Protein AF-A0A7Y4ZB71-F1 (afdb_monomer_lite)

Radius of gyration: 14.96 Å; chains: 1; bounding box: 43×29×37 Å

Foldseek 3Di:
DDQAPDPCSLPDALVRLLCCLQPVLLVVLCCCCPVVVDADEAEEDWLPSYPCVVPDDDAADHPDRPHHDDPVSVLVSLLSNQVSNVVSRVSHPYYQYQDCADDRDQRNHPVSCCVSVSDPPDDDPD

Structure (mmCIF, N/CA/C/O backbone):
data_AF-A0A7Y4ZB71-F1
#
_entry.id   AF-A0A7Y4ZB71-F1
#
loop_
_atom_site.group_PDB
_atom_site.id
_atom_site.type_symbol
_atom_site.label_atom_id
_atom_site.label_alt_id
_atom_site.label_comp_id
_atom_site.label_asym_id
_atom_site.label_entity_id
_atom_site.label_seq_id
_atom_site.pdbx_PDB_ins_code
_atom_site.Cartn_x
_atom_site.Cartn_y
_atom_site.Cartn_z
_atom_site.occupancy
_atom_site.B_iso_or_equiv
_atom_site.auth_seq_id
_atom_site.auth_comp_id
_atom_site.auth_asym_id
_atom_site.auth_atom_id
_atom_site.pdbx_PDB_model_num
ATOM 1 N N . ARG A 1 1 ? 2.666 4.377 6.337 1.00 86.31 1 ARG A N 1
ATOM 2 C CA . ARG A 1 1 ? 3.026 3.286 7.212 1.00 86.31 1 ARG A CA 1
ATOM 3 C C . ARG A 1 1 ? 3.982 2.470 6.393 1.00 86.31 1 ARG A C 1
ATOM 5 O O . ARG A 1 1 ? 3.771 2.327 5.195 1.00 86.31 1 ARG A O 1
ATOM 12 N N . TYR A 1 2 ? 5.079 2.074 7.006 1.00 93.19 2 TYR A N 1
ATOM 13 C CA . TYR A 1 2 ? 6.229 1.568 6.281 1.00 93.19 2 TYR A CA 1
ATOM 14 C C . TYR A 1 2 ? 6.664 0.267 6.934 1.00 93.19 2 TYR A C 1
ATOM 16 O O . TYR A 1 2 ? 6.588 0.143 8.155 1.00 93.19 2 TYR A O 1
ATOM 24 N N . GLN A 1 3 ? 7.102 -0.673 6.107 1.00 90.88 3 GLN A N 1
ATOM 25 C CA . GLN A 1 3 ? 7.734 -1.921 6.522 1.00 90.88 3 GLN A CA 1
ATOM 26 C C . GLN A 1 3 ? 9.051 -2.051 5.758 1.00 90.88 3 GLN A C 1
ATOM 28 O O . GLN A 1 3 ? 9.251 -2.979 4.991 1.00 90.88 3 GLN A O 1
ATOM 33 N N . CYS A 1 4 ? 9.917 -1.049 5.884 1.00 85.56 4 CYS A N 1
ATOM 34 C CA . CYS A 1 4 ? 11.193 -1.026 5.166 1.00 85.56 4 CYS A CA 1
ATOM 35 C C . CYS A 1 4 ? 12.333 -0.392 5.967 1.00 85.56 4 CYS A C 1
ATOM 37 O O . CYS A 1 4 ? 13.457 -0.376 5.493 1.00 85.56 4 CYS A O 1
ATOM 39 N N . PHE A 1 5 ? 12.074 0.161 7.159 1.00 82.75 5 PHE A N 1
ATOM 40 C CA . PHE A 1 5 ? 13.089 0.884 7.941 1.00 82.75 5 PHE A CA 1
ATOM 41 C C . PHE A 1 5 ? 13.646 0.080 9.119 1.00 82.75 5 PHE A C 1
ATOM 43 O O . PHE A 1 5 ? 14.773 0.329 9.547 1.00 82.75 5 PHE A O 1
ATOM 50 N N . ALA A 1 6 ? 12.877 -0.872 9.651 1.00 84.31 6 ALA A N 1
ATOM 51 C CA . ALA A 1 6 ? 13.337 -1.774 10.700 1.00 84.31 6 ALA A CA 1
ATOM 52 C C . ALA A 1 6 ? 13.992 -3.010 10.082 1.00 84.31 6 ALA A C 1
ATOM 54 O O . ALA A 1 6 ? 13.568 -3.481 9.031 1.00 84.31 6 ALA A O 1
ATOM 55 N N . ARG A 1 7 ? 15.006 -3.568 10.753 1.00 77.56 7 ARG A N 1
ATOM 56 C CA . ARG A 1 7 ? 15.725 -4.742 10.240 1.00 77.56 7 ARG A CA 1
ATOM 57 C C . ARG A 1 7 ? 14.803 -5.943 10.022 1.00 77.56 7 ARG A C 1
ATOM 59 O O . ARG A 1 7 ? 14.920 -6.604 9.003 1.00 77.56 7 ARG A O 1
ATOM 66 N N . GLU A 1 8 ? 13.878 -6.159 10.950 1.00 83.25 8 GLU A N 1
ATOM 67 C CA . GLU A 1 8 ? 12.860 -7.211 10.872 1.00 83.25 8 GLU A CA 1
ATOM 68 C C . GLU A 1 8 ? 11.995 -7.085 9.617 1.00 83.25 8 GLU A C 1
ATOM 70 O O . GLU A 1 8 ? 11.693 -8.090 8.991 1.00 83.25 8 GLU A O 1
ATOM 75 N N . ASP A 1 9 ? 11.649 -5.856 9.226 1.00 83.25 9 ASP A N 1
ATOM 76 C CA . ASP A 1 9 ? 10.873 -5.611 8.014 1.00 83.25 9 ASP A CA 1
ATOM 77 C C . ASP A 1 9 ? 11.729 -5.760 6.748 1.00 83.25 9 ASP A C 1
ATOM 79 O O . ASP A 1 9 ? 11.254 -6.255 5.741 1.00 83.25 9 ASP A O 1
ATOM 83 N N . ILE A 1 10 ? 13.003 -5.358 6.789 1.00 81.25 10 ILE A N 1
ATOM 84 C CA . ILE A 1 10 ? 13.931 -5.510 5.653 1.00 81.25 10 ILE A CA 1
ATOM 85 C C . ILE A 1 10 ? 14.204 -6.989 5.347 1.00 81.25 10 ILE A C 1
ATOM 87 O O . ILE A 1 10 ? 14.414 -7.357 4.194 1.00 81.25 10 ILE A O 1
ATOM 91 N N . ASP A 1 11 ? 14.254 -7.821 6.386 1.00 78.88 11 ASP A N 1
ATOM 92 C CA . ASP A 1 11 ? 14.506 -9.257 6.271 1.00 78.88 11 ASP A CA 1
ATOM 93 C C . ASP A 1 11 ? 13.211 -10.064 6.029 1.00 78.88 11 ASP A C 1
ATOM 95 O O . ASP A 1 11 ? 13.283 -11.287 5.882 1.00 78.88 11 ASP A O 1
ATOM 99 N N . ALA A 1 12 ? 12.044 -9.406 5.997 1.00 82.31 12 ALA A N 1
ATOM 100 C CA . ALA A 1 12 ? 10.752 -10.053 5.827 1.00 82.31 12 ALA A CA 1
ATOM 101 C C . ALA A 1 12 ? 10.470 -10.411 4.360 1.00 82.31 12 ALA A C 1
ATOM 103 O O . ALA A 1 12 ? 10.785 -9.664 3.433 1.00 82.31 12 ALA A O 1
ATOM 104 N N . ASP A 1 13 ? 9.829 -11.557 4.145 1.00 84.06 13 ASP A N 1
ATOM 105 C CA . ASP A 1 13 ? 9.257 -11.900 2.848 1.00 84.06 13 ASP A CA 1
ATOM 106 C C . ASP A 1 13 ? 7.886 -11.228 2.633 1.00 84.06 13 ASP A C 1
ATOM 108 O O . ASP A 1 13 ? 7.294 -10.591 3.514 1.00 84.06 13 ASP A O 1
ATOM 112 N N . ILE A 1 14 ? 7.340 -11.388 1.426 1.00 88.12 14 ILE A N 1
ATOM 113 C CA . ILE A 1 14 ? 6.049 -10.790 1.081 1.00 88.12 14 ILE A CA 1
ATOM 114 C C . ILE A 1 14 ? 4.888 -11.314 1.942 1.00 88.12 14 ILE A C 1
ATOM 116 O O . ILE A 1 14 ? 3.954 -10.566 2.241 1.00 88.12 14 ILE A O 1
ATOM 120 N N . TYR A 1 15 ? 4.929 -12.576 2.369 1.00 88.06 15 TYR A N 1
ATOM 121 C CA . TYR A 1 15 ? 3.877 -13.168 3.193 1.00 88.06 15 TYR A CA 1
ATOM 122 C C . TYR A 1 15 ? 3.893 -12.579 4.599 1.00 88.06 15 TYR A C 1
ATOM 124 O O . TYR A 1 15 ? 2.831 -12.314 5.165 1.00 88.06 15 TYR A O 1
ATOM 132 N N . GLN A 1 16 ? 5.078 -12.325 5.146 1.00 90.94 16 GLN A N 1
ATOM 133 C CA . GLN A 1 16 ? 5.264 -11.651 6.424 1.00 90.94 16 GLN A CA 1
ATOM 134 C C . GLN A 1 16 ? 4.773 -10.200 6.356 1.00 90.94 16 GLN A C 1
ATOM 136 O O . GLN A 1 16 ? 3.999 -9.789 7.222 1.00 90.94 16 GLN 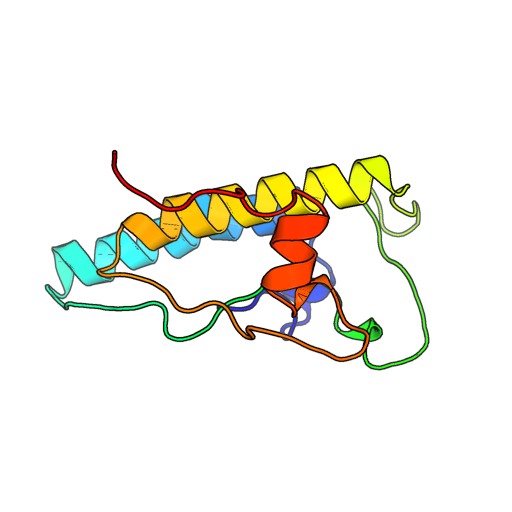A O 1
ATOM 141 N N . HIS A 1 17 ? 5.093 -9.461 5.287 1.00 92.06 17 HIS A N 1
ATOM 142 C CA . HIS A 1 17 ? 4.573 -8.103 5.087 1.00 92.06 17 HIS A CA 1
ATOM 143 C C . HIS A 1 17 ? 3.044 -8.043 5.011 1.00 92.06 17 HIS A C 1
ATOM 145 O O . HIS A 1 17 ? 2.398 -7.190 5.639 1.00 92.06 17 HIS A O 1
ATOM 151 N N . VAL A 1 18 ? 2.445 -8.962 4.250 1.00 95.56 18 VAL A N 1
ATOM 152 C CA . VAL A 1 18 ? 0.988 -9.087 4.154 1.00 95.56 18 VAL A CA 1
ATOM 153 C C . VAL A 1 18 ? 0.399 -9.465 5.511 1.00 95.56 18 VAL A C 1
ATOM 155 O O . VAL A 1 18 ? -0.546 -8.817 5.951 1.00 95.56 18 VAL A O 1
ATOM 158 N N . THR A 1 19 ? 0.979 -10.441 6.212 1.00 97.06 19 THR A N 1
ATOM 159 C CA . THR A 1 19 ? 0.509 -10.894 7.532 1.00 97.06 19 THR A CA 1
ATOM 160 C C . THR A 1 19 ? 0.512 -9.755 8.545 1.00 97.06 19 THR A C 1
ATOM 162 O O . THR A 1 19 ? -0.524 -9.484 9.153 1.00 97.06 19 THR A O 1
ATOM 165 N N . LYS A 1 20 ? 1.618 -9.016 8.664 1.00 96.88 20 LYS A N 1
ATOM 166 C CA . LYS A 1 20 ? 1.708 -7.838 9.536 1.00 96.88 20 LYS A CA 1
ATOM 167 C C . LYS A 1 20 ? 0.632 -6.798 9.208 1.00 96.88 20 LYS A C 1
ATOM 169 O O . LYS A 1 20 ? 0.011 -6.227 10.102 1.00 96.88 20 LYS A O 1
ATOM 174 N N . THR A 1 21 ? 0.332 -6.607 7.924 1.00 97.94 21 THR A N 1
ATOM 175 C CA . THR A 1 21 ? -0.695 -5.659 7.463 1.00 97.94 21 THR A CA 1
ATOM 176 C C . THR A 1 21 ? -2.121 -6.101 7.801 1.00 97.94 21 THR A C 1
ATOM 178 O O . THR A 1 21 ? -2.914 -5.302 8.303 1.00 97.94 21 THR A O 1
ATOM 181 N N . VAL A 1 22 ? -2.481 -7.351 7.505 1.00 98.12 22 VAL A N 1
ATOM 182 C CA . VAL A 1 22 ? -3.871 -7.833 7.629 1.00 98.12 22 VAL A CA 1
ATOM 183 C C . VAL A 1 22 ? -4.202 -8.361 9.023 1.00 98.12 22 VAL A C 1
ATOM 185 O O . VAL A 1 22 ? -5.377 -8.469 9.370 1.00 98.12 22 VAL A O 1
ATOM 188 N N . VAL A 1 23 ? -3.184 -8.684 9.824 1.00 98.12 23 VAL A N 1
ATOM 189 C CA . VAL A 1 23 ? -3.341 -9.169 11.198 1.00 98.12 23 VAL A CA 1
ATOM 190 C C . VAL A 1 23 ? -3.006 -8.061 12.185 1.00 98.12 23 VAL A C 1
ATOM 192 O O . VAL A 1 23 ? -3.915 -7.512 12.804 1.00 98.12 23 VAL A O 1
ATOM 195 N N . GLU A 1 24 ? -1.731 -7.701 12.319 1.00 98.00 24 GLU A N 1
ATOM 196 C CA . GLU A 1 24 ? -1.266 -6.818 13.397 1.00 98.00 24 GLU A CA 1
ATOM 197 C C . GLU A 1 24 ? -1.811 -5.396 13.235 1.00 98.00 24 GLU A C 1
ATOM 199 O O . GLU A 1 24 ? -2.457 -4.861 14.134 1.00 98.00 24 GLU A O 1
ATOM 204 N N . TRP A 1 25 ? -1.633 -4.788 12.060 1.00 98.06 25 TRP A N 1
ATOM 205 C CA . TRP A 1 25 ? -2.117 -3.428 11.810 1.00 98.06 25 TRP A CA 1
ATOM 206 C C . TRP A 1 25 ? -3.639 -3.332 11.804 1.00 98.06 25 TRP A C 1
ATOM 208 O O . TRP A 1 25 ? -4.190 -2.314 12.218 1.00 98.06 25 TRP A O 1
ATOM 218 N N . LYS A 1 26 ? -4.330 -4.393 11.379 1.00 97.75 26 LYS A N 1
ATOM 219 C CA . LYS A 1 26 ? -5.789 -4.474 11.468 1.00 97.75 26 LYS A CA 1
ATOM 220 C C . LYS A 1 26 ? -6.256 -4.533 12.923 1.00 97.75 26 LYS A C 1
ATOM 222 O O . LYS A 1 26 ? -7.228 -3.860 13.256 1.00 97.75 26 LYS A O 1
ATOM 227 N N . GLN A 1 27 ? -5.595 -5.323 13.773 1.00 98.06 27 GLN A N 1
ATOM 228 C CA . GLN A 1 27 ? -5.900 -5.398 15.209 1.00 98.06 27 GLN A CA 1
ATOM 229 C C . GLN A 1 27 ? -5.657 -4.053 15.896 1.00 98.06 27 GLN A C 1
ATOM 231 O O . GLN A 1 27 ? -6.490 -3.597 16.672 1.00 98.06 27 GLN A O 1
ATOM 236 N N . GLU A 1 28 ? -4.563 -3.378 15.555 1.00 97.44 28 GLU A N 1
ATOM 237 C CA . GLU A 1 28 ? -4.290 -2.027 16.040 1.00 97.44 28 GLU A CA 1
ATOM 238 C C . GLU A 1 28 ? -5.359 -1.025 15.585 1.00 97.44 28 GLU A C 1
ATOM 240 O O . GLU A 1 28 ? -5.832 -0.227 16.393 1.00 97.44 28 GLU A O 1
ATOM 245 N N . ALA A 1 29 ? -5.786 -1.084 14.317 1.00 97.31 29 ALA A N 1
ATOM 246 C CA . ALA A 1 29 ? -6.882 -0.258 13.816 1.00 97.31 29 ALA A CA 1
ATOM 247 C C . ALA A 1 29 ? -8.170 -0.487 14.620 1.00 97.31 29 ALA A C 1
ATOM 249 O O . ALA A 1 29 ? -8.823 0.477 15.014 1.00 97.31 29 ALA A O 1
ATOM 250 N N . ASP A 1 30 ? -8.514 -1.749 14.900 1.00 97.00 30 ASP A N 1
ATOM 251 C CA . ASP A 1 30 ? -9.667 -2.083 15.740 1.00 97.00 30 ASP A CA 1
ATOM 252 C C . ASP A 1 30 ? -9.534 -1.494 17.150 1.00 97.00 30 ASP A C 1
ATOM 254 O O . ASP A 1 30 ? -10.487 -0.884 17.626 1.00 97.00 30 ASP A O 1
ATOM 258 N N . GLY A 1 31 ? -8.363 -1.595 17.786 1.00 97.88 31 GLY A N 1
ATOM 259 C CA . GLY A 1 31 ? -8.120 -1.012 19.110 1.00 97.88 31 GLY A CA 1
ATOM 260 C C . GLY A 1 31 ? -8.284 0.512 19.129 1.00 97.88 31 GLY A C 1
ATOM 261 O O . GLY A 1 31 ? -8.991 1.060 19.975 1.00 97.88 31 GLY A O 1
ATOM 262 N N . ILE A 1 32 ? -7.714 1.217 18.148 1.00 96.50 32 ILE A N 1
ATOM 263 C CA . ILE A 1 32 ? -7.846 2.681 18.029 1.00 96.50 32 ILE A CA 1
ATOM 264 C C . ILE A 1 32 ? -9.319 3.093 17.870 1.00 96.50 32 ILE A C 1
ATOM 266 O O . ILE A 1 32 ? -9.790 4.034 18.514 1.00 96.50 32 ILE A O 1
ATOM 270 N N . ILE A 1 33 ? -10.061 2.386 17.017 1.00 95.00 33 ILE A N 1
ATOM 271 C CA . ILE A 1 33 ? -11.438 2.750 16.671 1.00 95.00 33 ILE A CA 1
ATOM 272 C C . ILE A 1 33 ? -12.413 2.359 17.784 1.00 95.00 33 ILE A C 1
ATOM 274 O O . ILE A 1 33 ? -13.276 3.153 18.154 1.00 95.00 33 ILE A O 1
ATOM 278 N N . GLN A 1 34 ? -12.312 1.135 18.299 1.00 93.44 34 GLN A N 1
ATOM 279 C CA . GLN A 1 34 ? -13.305 0.568 19.212 1.00 93.44 34 GLN A CA 1
ATOM 280 C C . GLN A 1 34 ? -13.002 0.892 20.673 1.00 93.44 34 GLN A C 1
ATOM 282 O O . GLN A 1 34 ? -13.926 1.190 21.427 1.00 93.44 34 GLN A O 1
ATOM 287 N N . GLU A 1 35 ? -11.730 0.855 21.071 1.00 93.69 35 GLU A N 1
ATOM 288 C CA . GLU A 1 35 ? -11.333 1.034 22.470 1.00 93.69 35 GLU A CA 1
ATOM 289 C C . GLU A 1 35 ? -11.003 2.497 22.769 1.00 93.69 35 GLU A C 1
ATOM 291 O O . GLU A 1 35 ? -11.480 3.049 23.758 1.00 93.69 35 GLU A O 1
ATOM 296 N N . MET A 1 36 ? -10.222 3.148 21.899 1.00 94.62 36 MET A N 1
ATOM 297 C CA . MET A 1 36 ? -9.824 4.549 22.097 1.00 94.62 36 MET A CA 1
ATOM 298 C C . MET A 1 36 ? -10.843 5.550 21.540 1.00 94.62 36 MET A C 1
ATOM 300 O O . MET A 1 36 ? -10.789 6.728 21.893 1.00 94.62 36 MET A O 1
ATOM 304 N N . GLN A 1 37 ? -11.769 5.096 20.686 1.00 94.62 37 GLN A N 1
ATOM 305 C CA . GLN A 1 37 ? -12.792 5.920 20.029 1.00 94.62 37 GLN A CA 1
ATOM 306 C C . GLN A 1 37 ? -12.211 7.134 19.290 1.00 94.62 37 GLN A C 1
ATOM 308 O O . GLN A 1 37 ? -12.804 8.215 19.266 1.00 94.62 37 GLN A O 1
ATOM 313 N N . GLN A 1 38 ? -11.034 6.964 18.684 1.00 96.06 38 GLN A N 1
ATOM 314 C CA . GLN A 1 38 ? -10.347 8.035 17.973 1.00 96.06 38 GLN A CA 1
ATOM 315 C C . GLN A 1 38 ? -10.550 7.929 16.468 1.00 96.06 38 GLN A C 1
ATOM 317 O O . GLN A 1 38 ? -10.394 6.877 15.850 1.00 96.06 38 GLN A O 1
ATOM 322 N N . TRP A 1 39 ? -10.850 9.070 15.860 1.00 95.88 39 TRP A N 1
ATOM 323 C CA . TRP A 1 39 ? -10.809 9.226 14.416 1.00 95.88 39 TRP A CA 1
ATOM 324 C C . TRP A 1 39 ? -9.364 9.324 13.957 1.00 95.88 39 TRP A C 1
ATOM 326 O O . TRP A 1 39 ? -8.574 10.084 14.511 1.00 95.88 39 TRP A O 1
ATOM 336 N N . THR A 1 40 ? -9.003 8.533 12.956 1.00 96.50 40 THR A N 1
ATOM 337 C CA . THR A 1 40 ? -7.619 8.421 12.497 1.00 96.50 40 THR A CA 1
ATOM 338 C C . THR A 1 40 ? -7.581 8.360 10.982 1.00 96.50 40 THR A C 1
ATOM 340 O O . THR A 1 40 ? -8.506 7.856 10.348 1.00 96.50 40 THR A O 1
ATOM 343 N N . TYR A 1 41 ? -6.494 8.886 10.429 1.00 97.62 41 TYR A N 1
ATOM 344 C CA . TYR A 1 41 ? -6.106 8.760 9.032 1.00 97.62 41 TYR A CA 1
ATOM 345 C C . TYR A 1 41 ? -4.730 8.107 8.969 1.00 97.62 41 TYR A C 1
ATOM 347 O O . TYR A 1 41 ? -3.893 8.326 9.849 1.00 97.62 41 TYR A O 1
ATOM 355 N N . VAL A 1 42 ? -4.452 7.379 7.892 1.00 98.19 42 VAL A N 1
ATOM 356 C CA . VAL A 1 42 ? -3.086 6.947 7.579 1.00 98.19 42 VAL A CA 1
ATOM 357 C C . VAL A 1 42 ? -2.398 8.068 6.803 1.00 98.19 42 VAL A C 1
ATOM 359 O O . VAL A 1 42 ? -2.567 8.195 5.594 1.00 98.19 42 VAL A O 1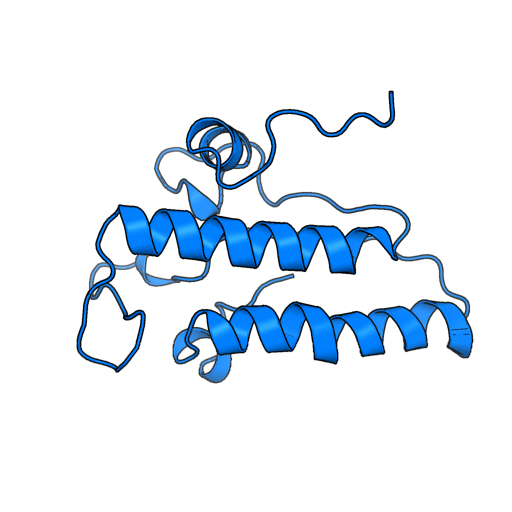
ATOM 362 N N . GLY A 1 43 ? -1.652 8.915 7.517 1.00 98.00 43 GLY A N 1
ATOM 363 C CA . GLY A 1 43 ? -1.087 10.155 6.964 1.00 98.00 43 GLY A CA 1
ATOM 364 C C . GLY A 1 43 ? -0.057 9.971 5.847 1.00 98.00 43 GLY A C 1
ATOM 365 O O . GLY A 1 43 ? 0.107 10.856 5.020 1.00 98.00 43 GLY A O 1
ATOM 366 N N . GLU A 1 44 ? 0.614 8.825 5.802 1.00 98.12 44 GLU A N 1
ATOM 367 C CA . GLU A 1 44 ? 1.550 8.445 4.740 1.00 98.12 44 GLU A CA 1
ATOM 368 C C . GLU A 1 44 ? 1.537 6.926 4.611 1.00 98.12 44 GLU A C 1
ATOM 370 O O . GLU A 1 44 ? 1.248 6.285 5.618 1.00 98.12 44 GLU A O 1
ATOM 375 N N . TRP A 1 45 ? 1.875 6.346 3.452 1.00 97.94 45 TRP A N 1
ATOM 376 C CA . TRP A 1 45 ? 2.234 4.929 3.210 1.00 97.94 45 TRP A CA 1
ATOM 377 C C . TRP A 1 45 ? 2.723 4.725 1.770 1.00 97.94 45 TRP A C 1
ATOM 379 O O . TRP A 1 45 ? 2.470 5.572 0.924 1.00 97.94 45 TRP A O 1
ATOM 389 N N . SER A 1 46 ? 3.423 3.629 1.473 1.00 96.94 46 SER A N 1
ATOM 390 C CA . SER A 1 46 ? 3.906 3.339 0.115 1.00 96.94 46 SER A CA 1
ATOM 391 C C . SER A 1 46 ? 3.990 1.832 -0.146 1.00 96.94 46 SER A C 1
ATOM 393 O O . SER A 1 46 ? 3.704 1.017 0.736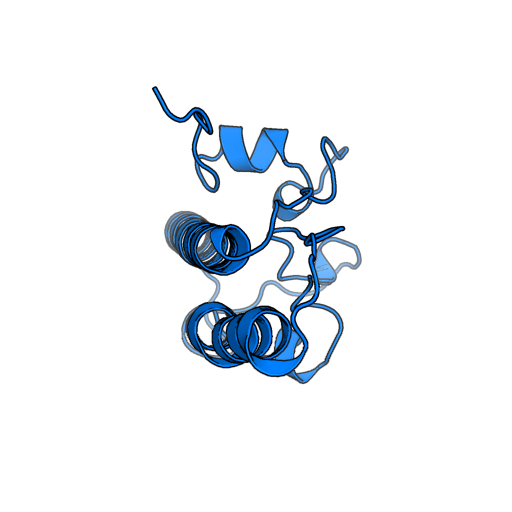 1.00 96.94 46 SER A O 1
ATOM 395 N N . LEU A 1 47 ? 4.392 1.450 -1.362 1.00 95.31 47 LEU A N 1
ATOM 396 C CA . LEU A 1 47 ? 4.747 0.064 -1.676 1.00 95.31 47 LEU A CA 1
ATOM 397 C C . LEU A 1 47 ? 6.248 -0.192 -1.521 1.00 95.31 47 LEU A C 1
ATOM 399 O O . LEU A 1 47 ? 6.704 -1.282 -1.825 1.00 95.31 47 LEU A O 1
ATOM 403 N N . GLY A 1 48 ? 7.038 0.787 -1.078 1.00 88.75 48 GLY A N 1
ATOM 404 C CA . GLY A 1 48 ? 8.481 0.632 -0.941 1.00 88.75 48 GLY A CA 1
ATOM 405 C C . GLY A 1 48 ? 8.844 -0.386 0.136 1.00 88.75 48 GLY A C 1
ATOM 406 O O . GLY A 1 48 ? 8.835 -0.050 1.315 1.00 88.75 48 GLY A O 1
ATOM 407 N N . LEU A 1 49 ? 9.177 -1.609 -0.278 1.00 78.19 49 LEU A N 1
ATOM 408 C CA . LEU A 1 49 ? 9.684 -2.674 0.598 1.00 78.19 49 LEU A CA 1
ATOM 409 C C . LEU A 1 49 ? 11.217 -2.690 0.666 1.00 78.19 49 LEU A C 1
ATOM 411 O O . LEU A 1 49 ? 11.794 -3.235 1.599 1.00 78.19 49 LEU A O 1
ATOM 415 N N . ASP A 1 50 ? 11.884 -2.037 -0.287 1.00 64.88 50 ASP A N 1
ATOM 416 C CA . ASP A 1 50 ? 13.339 -2.050 -0.393 1.00 64.88 50 ASP A CA 1
ATOM 417 C C . ASP A 1 50 ? 13.948 -0.655 -0.171 1.00 64.88 50 ASP A C 1
ATOM 419 O O . ASP A 1 50 ? 13.676 0.299 -0.908 1.00 64.88 50 ASP A O 1
ATOM 423 N N . LEU A 1 51 ? 14.821 -0.540 0.833 1.00 46.38 51 LEU A N 1
ATOM 424 C CA . LEU A 1 51 ? 15.668 0.638 1.052 1.00 46.38 51 LEU A CA 1
ATOM 425 C C . LEU A 1 51 ? 16.797 0.763 0.015 1.00 46.38 51 LEU A C 1
ATOM 427 O O . LEU A 1 51 ? 17.343 1.852 -0.180 1.00 46.38 51 LEU A O 1
ATOM 431 N N . LYS A 1 52 ? 17.148 -0.318 -0.688 1.00 43.94 52 LYS A N 1
ATOM 432 C CA . LYS A 1 52 ? 18.257 -0.360 -1.656 1.00 43.94 52 LYS A CA 1
ATOM 433 C C . LYS A 1 52 ? 17.938 0.319 -2.982 1.00 43.94 52 LYS A C 1
ATOM 435 O O . LYS A 1 52 ? 18.829 0.539 -3.795 1.00 43.94 52 LYS A O 1
ATOM 440 N N . VAL A 1 53 ? 16.709 0.792 -3.167 1.00 43.69 53 VAL A N 1
ATOM 441 C CA . VAL A 1 53 ? 16.388 1.743 -4.242 1.00 43.69 53 VAL A CA 1
ATOM 442 C C . VAL A 1 53 ? 17.065 3.116 -4.006 1.00 43.69 53 VAL A C 1
ATOM 444 O O . VAL A 1 53 ? 17.151 3.919 -4.931 1.00 43.69 53 VAL A O 1
ATOM 447 N N . VAL A 1 54 ? 17.645 3.374 -2.819 1.00 40.66 54 VAL A N 1
ATOM 448 C CA . VAL A 1 54 ? 18.489 4.564 -2.540 1.00 40.66 54 VAL A CA 1
ATOM 449 C C . VAL A 1 54 ? 19.964 4.214 -2.279 1.00 40.66 54 VAL A C 1
ATOM 451 O O . VAL A 1 54 ? 20.818 5.096 -2.207 1.00 40.66 54 VAL A O 1
ATOM 454 N N . SER A 1 55 ? 20.327 2.935 -2.226 1.00 33.59 55 SER A N 1
ATOM 455 C CA . SER A 1 55 ? 21.727 2.522 -2.170 1.00 33.59 55 SER A CA 1
ATOM 456 C C . SER A 1 55 ? 21.933 1.271 -3.005 1.00 33.59 55 SER A C 1
ATOM 458 O O . SER A 1 55 ? 21.378 0.225 -2.678 1.00 33.59 55 SER A O 1
ATOM 460 N N . LEU A 1 56 ? 22.781 1.384 -4.032 1.00 35.22 56 LEU A N 1
ATOM 461 C CA . LEU A 1 56 ? 23.514 0.274 -4.647 1.00 35.22 56 LEU A CA 1
ATOM 462 C C . LEU A 1 56 ? 23.645 -0.904 -3.658 1.00 35.22 56 LEU A C 1
ATOM 464 O O . LEU A 1 56 ? 24.033 -0.665 -2.517 1.00 35.22 56 LEU A O 1
ATOM 468 N N . TRP A 1 57 ? 23.351 -2.127 -4.119 1.00 36.19 57 TRP A N 1
ATOM 469 C CA . TRP A 1 57 ? 23.561 -3.439 -3.468 1.00 36.19 57 TRP A CA 1
ATOM 470 C C . TRP A 1 57 ? 22.324 -4.195 -2.930 1.00 36.19 57 TRP A C 1
ATOM 472 O O . TRP A 1 57 ? 22.066 -4.224 -1.730 1.00 36.19 57 TRP A O 1
ATOM 482 N N . ALA A 1 58 ? 21.746 -5.009 -3.831 1.00 35.75 58 ALA A N 1
ATOM 483 C CA . ALA A 1 58 ? 21.147 -6.347 -3.642 1.00 35.75 58 ALA A CA 1
ATOM 484 C C . ALA A 1 58 ? 19.614 -6.490 -3.488 1.00 35.75 58 ALA A C 1
ATOM 486 O O . ALA A 1 58 ? 19.074 -6.525 -2.387 1.00 35.75 58 ALA A O 1
ATOM 487 N N . GLU A 1 59 ? 18.983 -6.700 -4.641 1.00 43.72 59 GLU A N 1
ATOM 488 C CA . GLU A 1 59 ? 17.728 -7.424 -4.880 1.00 43.72 59 GLU A CA 1
ATOM 489 C C . GLU A 1 59 ? 17.537 -8.612 -3.901 1.00 43.72 59 GLU A C 1
ATOM 491 O O . GLU A 1 59 ? 18.441 -9.436 -3.751 1.00 43.72 59 GLU A O 1
ATOM 496 N N . GLY A 1 60 ? 16.391 -8.674 -3.207 1.00 42.88 60 GLY A N 1
ATOM 497 C CA . GLY A 1 60 ? 16.034 -9.691 -2.194 1.00 42.88 60 GLY A CA 1
ATOM 498 C C . GLY A 1 60 ? 14.724 -10.448 -2.513 1.00 42.88 60 GLY A C 1
ATOM 499 O O . GLY A 1 60 ? 14.051 -10.085 -3.478 1.00 42.88 60 GLY A O 1
ATOM 500 N N . PRO A 1 61 ? 14.362 -11.523 -1.774 1.00 42.31 61 PRO A N 1
ATOM 501 C CA . PRO A 1 61 ? 13.779 -12.720 -2.388 1.00 42.31 61 PRO A CA 1
ATOM 502 C C . PRO A 1 61 ? 12.332 -13.079 -1.998 1.00 42.31 61 PRO A C 1
ATOM 504 O O . PRO A 1 61 ? 11.814 -12.656 -0.972 1.00 42.31 61 PRO A O 1
ATOM 507 N N . TYR A 1 62 ? 11.694 -13.926 -2.820 1.00 43.75 62 TYR A N 1
ATOM 508 C CA . TYR A 1 62 ? 10.292 -14.377 -2.683 1.00 43.75 62 TYR A CA 1
ATOM 509 C C . TYR A 1 62 ? 10.070 -15.547 -1.720 1.00 43.75 62 TYR A C 1
ATOM 511 O O . TYR A 1 62 ? 8.999 -15.638 -1.134 1.00 43.75 62 TYR A O 1
ATOM 519 N N . ASN A 1 63 ? 11.056 -16.439 -1.566 1.00 41.62 63 ASN A N 1
ATOM 520 C CA . ASN A 1 63 ? 10.874 -17.720 -0.859 1.00 41.62 63 ASN A CA 1
ATOM 521 C C . ASN A 1 63 ? 12.041 -18.108 0.076 1.00 41.62 63 ASN A C 1
ATOM 523 O O . ASN A 1 63 ? 11.849 -18.864 1.023 1.00 41.62 63 ASN A O 1
ATOM 527 N N . HIS A 1 64 ? 13.260 -17.629 -0.190 1.00 37.09 64 HIS A N 1
ATOM 528 C CA . HIS A 1 64 ? 14.477 -17.869 0.595 1.00 37.09 64 HIS A CA 1
ATOM 529 C C . HIS A 1 64 ? 15.516 -16.814 0.226 1.00 37.09 64 HIS A C 1
ATOM 531 O O . HIS A 1 64 ? 15.548 -16.422 -0.932 1.00 37.09 64 HIS A O 1
ATOM 537 N N . ALA A 1 65 ? 16.401 -16.435 1.158 1.00 41.91 65 ALA A N 1
ATOM 538 C CA . ALA A 1 65 ? 17.437 -15.386 1.074 1.00 41.91 65 ALA A CA 1
ATOM 539 C C . ALA A 1 65 ? 18.323 -15.313 -0.210 1.00 41.91 65 ALA A C 1
ATOM 541 O O . ALA A 1 65 ? 19.196 -14.453 -0.281 1.00 41.91 65 ALA A O 1
ATOM 542 N N . LEU A 1 66 ? 18.144 -16.195 -1.203 1.00 38.72 66 LEU A N 1
ATOM 543 C CA . LEU A 1 66 ? 18.978 -16.355 -2.396 1.00 38.72 66 LEU A CA 1
ATOM 544 C C . LEU A 1 66 ? 18.217 -16.442 -3.743 1.00 38.72 66 LEU A C 1
ATOM 546 O O . LEU A 1 66 ? 18.877 -16.604 -4.765 1.00 38.72 66 LEU A O 1
ATOM 550 N N . GLU A 1 67 ? 16.881 -16.334 -3.797 1.00 47.09 67 GLU A N 1
ATOM 551 C CA . GLU A 1 67 ? 16.137 -16.365 -5.077 1.00 47.09 67 GLU A CA 1
ATOM 552 C C . GLU A 1 67 ? 15.480 -15.023 -5.420 1.00 47.09 67 GLU A C 1
ATOM 554 O O . GLU A 1 67 ? 14.495 -14.612 -4.805 1.00 47.09 67 GLU A O 1
ATOM 559 N N . HIS A 1 68 ? 16.031 -14.357 -6.439 1.00 59.12 68 HIS A N 1
ATOM 560 C CA . HIS A 1 68 ? 15.488 -13.131 -7.020 1.00 59.12 68 HIS A CA 1
ATOM 561 C C . HIS A 1 68 ? 14.044 -13.355 -7.486 1.00 59.12 68 HIS A C 1
ATOM 563 O O . HIS A 1 68 ? 13.763 -14.331 -8.183 1.00 59.12 68 HIS A O 1
ATOM 569 N N . MET A 1 69 ? 13.141 -12.433 -7.141 1.00 70.69 69 MET A N 1
ATOM 570 C CA . MET A 1 69 ? 11.837 -12.363 -7.798 1.00 70.69 69 MET A CA 1
ATOM 571 C C . MET A 1 69 ? 12.038 -12.010 -9.267 1.00 70.69 69 MET A C 1
ATOM 573 O O . MET A 1 69 ? 12.652 -10.986 -9.581 1.00 70.69 69 MET A O 1
ATOM 577 N N . ASP A 1 70 ? 11.466 -12.802 -10.169 1.00 82.56 70 ASP A N 1
ATOM 578 C CA . ASP A 1 70 ? 11.251 -12.311 -11.522 1.00 82.56 70 ASP A CA 1
ATOM 579 C C . ASP A 1 70 ? 10.246 -11.140 -11.514 1.00 82.56 70 ASP A C 1
ATOM 581 O O . ASP A 1 70 ? 9.572 -10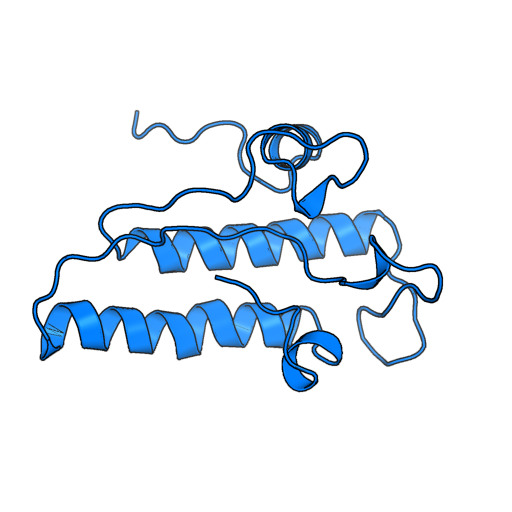.848 -10.517 1.00 82.56 70 ASP A O 1
ATOM 585 N N . LYS A 1 71 ? 10.136 -10.437 -12.645 1.00 85.19 71 LYS A N 1
ATOM 586 C CA .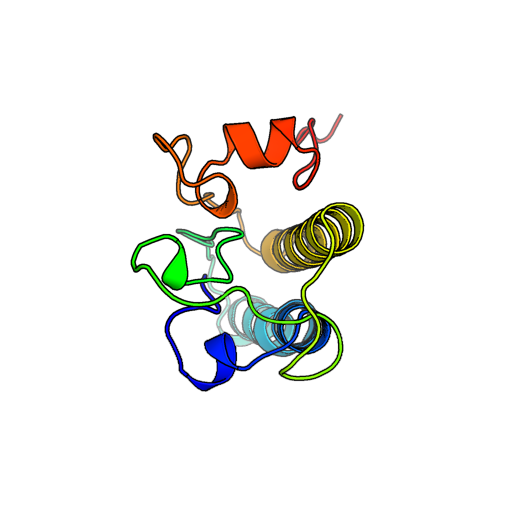 LYS A 1 71 ? 9.237 -9.282 -12.751 1.00 85.19 71 LYS A CA 1
ATOM 587 C C . LYS A 1 71 ? 7.785 -9.636 -12.409 1.00 85.19 71 LYS A C 1
ATOM 589 O O . LYS A 1 71 ? 7.103 -8.828 -11.787 1.00 85.19 71 LYS A O 1
ATOM 594 N N . PHE A 1 72 ? 7.306 -10.809 -12.817 1.00 87.56 72 PHE A N 1
ATOM 595 C CA . PHE A 1 72 ? 5.926 -11.208 -12.571 1.00 87.56 72 PHE A CA 1
ATOM 596 C C . PHE A 1 72 ? 5.691 -11.488 -11.084 1.00 87.56 72 PHE A C 1
ATOM 598 O O . PHE A 1 72 ? 4.713 -10.997 -10.526 1.00 87.56 72 PHE A O 1
ATOM 605 N N . GLN A 1 73 ? 6.605 -12.202 -10.427 1.00 84.81 73 GLN A N 1
ATOM 606 C CA . GLN A 1 73 ? 6.564 -12.446 -8.984 1.00 84.81 73 GLN A CA 1
ATOM 607 C C . GLN A 1 73 ? 6.585 -11.134 -8.193 1.00 84.81 73 GLN A C 1
ATOM 609 O O . GLN A 1 73 ? 5.777 -10.966 -7.281 1.00 84.81 73 GLN A O 1
ATOM 614 N N . MET A 1 74 ? 7.435 -10.181 -8.587 1.00 87.38 74 MET A N 1
ATOM 615 C CA . MET A 1 74 ? 7.500 -8.850 -7.976 1.00 87.38 74 MET A CA 1
ATOM 616 C C . MET A 1 74 ? 6.194 -8.065 -8.167 1.00 87.38 74 MET A C 1
ATOM 618 O O . MET A 1 74 ? 5.660 -7.497 -7.216 1.00 87.38 74 MET A O 1
ATOM 622 N N . ASP A 1 75 ? 5.636 -8.065 -9.382 1.00 92.25 75 ASP A N 1
ATOM 623 C CA . ASP A 1 75 ? 4.369 -7.387 -9.673 1.00 92.25 75 ASP A CA 1
ATOM 624 C C . ASP A 1 75 ? 3.205 -8.008 -8.870 1.00 92.25 75 ASP A C 1
ATOM 626 O O . ASP A 1 75 ? 2.354 -7.287 -8.344 1.00 92.25 75 ASP A O 1
ATOM 630 N N . VAL A 1 76 ? 3.173 -9.339 -8.727 1.00 92.69 76 VAL A N 1
ATOM 631 C CA . VAL A 1 76 ? 2.187 -10.055 -7.898 1.00 92.69 76 VAL A CA 1
ATOM 632 C C . VAL A 1 76 ? 2.366 -9.725 -6.416 1.00 92.69 76 VAL A C 1
ATOM 634 O O . VAL A 1 76 ? 1.375 -9.465 -5.731 1.00 92.69 76 VAL A O 1
ATOM 637 N N . ALA A 1 77 ? 3.606 -9.691 -5.927 1.00 90.94 77 ALA A N 1
ATOM 638 C CA . ALA A 1 77 ? 3.923 -9.326 -4.553 1.00 90.94 77 ALA A CA 1
ATOM 639 C C . ALA A 1 77 ? 3.432 -7.907 -4.229 1.00 90.94 77 ALA A C 1
ATOM 641 O O . ALA A 1 77 ? 2.684 -7.716 -3.267 1.00 90.94 77 ALA A O 1
ATOM 642 N N . TYR A 1 78 ? 3.753 -6.924 -5.075 1.00 94.88 78 TYR A N 1
ATOM 643 C CA . TYR A 1 78 ? 3.294 -5.551 -4.877 1.00 94.88 78 TYR A CA 1
ATOM 644 C C . TYR A 1 78 ? 1.774 -5.420 -4.904 1.00 94.88 78 TYR A C 1
ATOM 646 O O . TYR A 1 78 ? 1.231 -4.700 -4.070 1.00 94.88 78 TYR A O 1
ATOM 654 N N . ARG A 1 79 ? 1.073 -6.145 -5.785 1.00 97.12 79 ARG A N 1
ATOM 655 C CA . ARG A 1 79 ? -0.400 -6.182 -5.784 1.00 97.12 79 ARG A CA 1
ATOM 656 C C . ARG A 1 79 ? -0.952 -6.726 -4.473 1.00 97.12 79 ARG A C 1
ATOM 658 O O . ARG A 1 79 ? -1.834 -6.108 -3.886 1.00 97.12 79 ARG A O 1
ATOM 665 N N . ALA A 1 80 ? -0.419 -7.850 -3.993 1.00 95.75 80 ALA A N 1
ATOM 666 C CA . ALA A 1 80 ? -0.859 -8.452 -2.737 1.00 95.75 80 ALA A CA 1
ATOM 667 C C . ALA A 1 80 ? -0.649 -7.497 -1.552 1.00 95.75 80 ALA A C 1
ATOM 669 O O . ALA A 1 80 ? -1.567 -7.279 -0.760 1.00 95.75 80 ALA A O 1
ATOM 670 N N . TYR A 1 81 ? 0.529 -6.876 -1.466 1.00 96.69 81 TYR A N 1
ATOM 671 C CA . TYR A 1 81 ? 0.841 -5.921 -0.407 1.00 96.69 81 TYR A CA 1
ATOM 672 C C . TYR A 1 81 ? -0.004 -4.644 -0.496 1.00 96.69 81 TYR A C 1
ATOM 674 O O . TYR A 1 81 ? -0.510 -4.165 0.518 1.00 96.69 81 TYR A O 1
ATOM 682 N N . ALA A 1 82 ? -0.217 -4.118 -1.702 1.00 97.75 82 ALA A N 1
ATOM 683 C CA . ALA A 1 82 ? -1.074 -2.963 -1.938 1.00 97.75 82 ALA A CA 1
ATOM 684 C C . ALA A 1 82 ? -2.525 -3.236 -1.524 1.00 97.75 82 ALA A C 1
ATOM 686 O O . ALA A 1 82 ? -3.103 -2.458 -0.768 1.00 97.75 82 ALA A O 1
ATOM 687 N N . SER A 1 83 ? -3.103 -4.358 -1.966 1.00 98.06 83 SER A N 1
ATOM 688 C CA . SER A 1 83 ? -4.467 -4.749 -1.599 1.00 98.06 83 SER A CA 1
ATOM 689 C C . SER A 1 83 ? -4.615 -4.981 -0.097 1.00 98.06 83 SER A C 1
ATOM 691 O O . SER A 1 83 ? -5.617 -4.564 0.478 1.00 98.06 83 SER A O 1
ATOM 693 N N . ALA A 1 84 ? -3.617 -5.590 0.548 1.00 98.38 84 ALA A N 1
ATOM 694 C CA . ALA A 1 84 ? -3.601 -5.762 1.997 1.00 98.38 84 ALA A CA 1
ATOM 695 C C . ALA A 1 84 ? -3.617 -4.411 2.727 1.00 98.38 84 ALA A C 1
ATOM 697 O O . ALA A 1 84 ? -4.423 -4.215 3.636 1.00 98.38 84 ALA A O 1
ATOM 698 N N . GLN A 1 85 ? -2.761 -3.470 2.313 1.00 98.44 85 GLN A N 1
ATOM 699 C CA . GLN A 1 85 ? -2.694 -2.138 2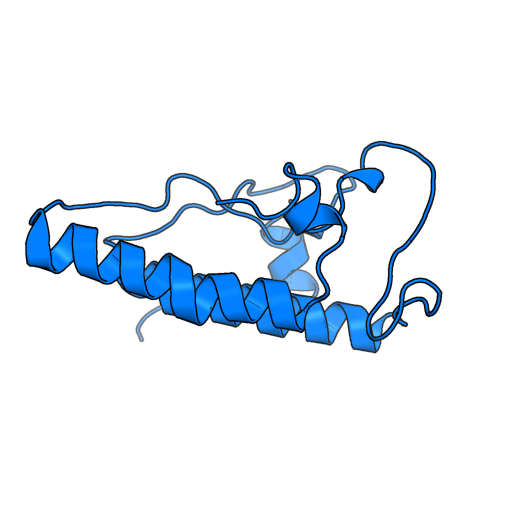.915 1.00 98.44 85 GLN A CA 1
ATOM 700 C C . GLN A 1 85 ? -4.008 -1.381 2.733 1.00 98.44 85 GLN A C 1
ATOM 702 O O . GLN A 1 85 ? -4.566 -0.921 3.723 1.00 98.44 85 GLN A O 1
ATOM 707 N N . LEU A 1 86 ? -4.547 -1.329 1.510 1.00 97.56 86 LEU A N 1
ATOM 708 C CA . LEU A 1 86 ? -5.836 -0.691 1.230 1.00 97.56 86 LEU A CA 1
ATOM 709 C C . LEU A 1 86 ? -6.957 -1.295 2.082 1.00 97.56 86 LEU A C 1
ATOM 711 O O . LEU A 1 86 ? -7.618 -0.567 2.813 1.00 97.56 86 LEU A O 1
ATOM 715 N N . ALA A 1 87 ? -7.118 -2.622 2.079 1.00 97.19 87 ALA A N 1
ATOM 716 C CA . ALA A 1 87 ? -8.167 -3.291 2.849 1.00 97.19 87 ALA A CA 1
ATOM 717 C C . ALA A 1 87 ? -8.081 -2.998 4.357 1.00 97.19 87 ALA A C 1
ATOM 719 O O . ALA A 1 87 ? -9.107 -2.814 5.014 1.00 97.19 87 ALA A O 1
ATOM 720 N N . THR A 1 88 ? -6.868 -2.929 4.913 1.00 98.38 88 THR A N 1
ATOM 721 C CA . THR A 1 88 ? -6.668 -2.540 6.314 1.00 98.38 88 THR A CA 1
ATOM 722 C C . THR A 1 88 ? -6.942 -1.050 6.530 1.00 98.38 88 THR A C 1
ATOM 724 O O . THR A 1 88 ? -7.525 -0.680 7.549 1.00 98.38 88 THR A O 1
ATOM 727 N N . TYR A 1 89 ? -6.537 -0.181 5.602 1.00 97.75 89 TYR A N 1
ATOM 728 C CA . TYR A 1 89 ? -6.633 1.269 5.770 1.00 97.75 89 TYR A CA 1
ATOM 729 C C . TYR A 1 89 ? -8.035 1.832 5.553 1.00 97.75 89 TYR A C 1
ATOM 731 O O . TYR A 1 89 ? -8.351 2.846 6.169 1.00 97.75 89 TYR A O 1
ATOM 739 N N . GLU A 1 90 ? -8.900 1.142 4.808 1.00 95.62 90 GLU A N 1
ATOM 740 C CA . GLU A 1 90 ? -10.336 1.458 4.704 1.00 95.62 90 GLU A CA 1
ATOM 741 C C . GLU A 1 90 ? -11.089 1.330 6.045 1.00 95.62 90 GLU A C 1
ATOM 743 O O . GLU A 1 90 ? -12.257 1.695 6.158 1.00 95.62 90 GLU A O 1
ATOM 748 N N . LYS A 1 91 ? -10.438 0.829 7.103 1.00 96.00 91 LYS A N 1
ATOM 749 C CA . LYS A 1 91 ? -10.976 0.898 8.471 1.00 96.00 91 LYS A CA 1
ATOM 750 C C . LYS A 1 91 ? -10.863 2.300 9.075 1.00 96.00 91 LYS A C 1
ATOM 752 O O . LYS A 1 91 ? -11.626 2.631 9.979 1.00 96.00 91 LYS A O 1
ATOM 757 N N . TYR A 1 92 ? -9.892 3.089 8.628 1.00 97.06 92 TYR A N 1
ATOM 758 C CA . TYR A 1 92 ? -9.683 4.469 9.054 1.00 97.06 92 TYR A CA 1
ATOM 759 C C . TYR A 1 92 ? -10.546 5.427 8.218 1.00 97.06 92 TYR A C 1
ATOM 761 O O . TYR A 1 92 ? -11.216 5.018 7.278 1.00 97.06 92 TYR A O 1
ATOM 769 N N . LEU A 1 93 ? -10.520 6.726 8.529 1.00 96.56 93 LEU A N 1
ATOM 770 C CA . LEU A 1 93 ? -11.264 7.732 7.754 1.00 96.56 93 LEU A CA 1
ATOM 771 C C . LEU A 1 93 ? -10.676 7.994 6.357 1.00 96.56 93 LEU A C 1
ATOM 773 O O . LEU A 1 93 ? -11.278 8.703 5.554 1.00 96.56 93 LEU A O 1
ATOM 777 N N . GLY A 1 94 ? -9.480 7.477 6.092 1.00 96.00 94 GLY A N 1
ATOM 778 C CA . GLY A 1 94 ? -8.790 7.604 4.820 1.00 96.00 94 GLY A CA 1
ATOM 779 C C . GLY A 1 94 ? -7.283 7.447 4.968 1.00 96.00 94 GLY A C 1
ATOM 780 O O . GLY A 1 94 ? -6.745 7.242 6.064 1.00 96.00 94 GLY A O 1
ATOM 781 N N . TRP A 1 95 ? -6.593 7.572 3.843 1.00 97.81 95 TRP A N 1
ATOM 782 C CA . TRP A 1 95 ? -5.156 7.371 3.741 1.00 97.81 95 TRP A CA 1
ATOM 783 C C . TRP A 1 95 ? -4.553 8.262 2.655 1.00 97.81 95 TRP A C 1
ATOM 785 O O . TRP A 1 95 ? -5.232 8.669 1.715 1.00 97.81 95 TRP A O 1
ATOM 795 N N . PHE A 1 96 ? -3.256 8.541 2.767 1.00 98.12 96 PHE A N 1
ATOM 796 C CA . PHE A 1 96 ? -2.524 9.362 1.805 1.00 98.12 96 PHE A CA 1
ATOM 797 C C . PHE A 1 96 ? -1.266 8.622 1.353 1.00 98.12 96 PHE A C 1
ATOM 799 O O . PHE A 1 96 ? -0.373 8.341 2.153 1.00 98.12 96 PHE A O 1
ATOM 806 N N . PHE A 1 97 ? -1.206 8.269 0.068 1.00 98.31 97 PHE A N 1
ATOM 807 C CA . PHE A 1 97 ? -0.043 7.586 -0.493 1.00 98.31 97 PHE A CA 1
ATOM 808 C C . PHE A 1 97 ? 1.150 8.547 -0.582 1.00 98.31 97 PHE A C 1
ATOM 810 O O . PHE A 1 97 ? 1.050 9.645 -1.135 1.00 98.31 97 PHE A O 1
ATOM 817 N N . TRP A 1 98 ? 2.295 8.104 -0.080 1.00 97.06 98 TRP A N 1
ATOM 818 C CA . TRP A 1 98 ? 3.571 8.792 -0.150 1.00 97.06 98 TRP A CA 1
ATOM 819 C C . TRP A 1 98 ? 4.435 8.192 -1.270 1.00 97.06 98 TRP A C 1
ATOM 821 O O . TRP A 1 98 ? 4.951 7.083 -1.146 1.00 97.06 98 TRP A O 1
ATOM 831 N N . SER A 1 99 ? 4.650 8.879 -2.389 1.00 95.75 99 SER A N 1
ATOM 832 C CA . SER A 1 99 ? 4.167 10.208 -2.787 1.00 95.75 99 SER A CA 1
ATOM 833 C C . SER A 1 99 ? 3.495 10.140 -4.158 1.00 95.75 99 SER A C 1
ATOM 835 O O . SER A 1 99 ? 3.496 9.103 -4.821 1.00 95.75 99 SER A O 1
ATOM 837 N N . TYR A 1 100 ? 2.911 11.247 -4.620 1.00 97.62 100 TYR A N 1
ATOM 838 C CA . TYR A 1 100 ? 2.217 11.272 -5.909 1.00 97.62 100 TYR A CA 1
ATOM 839 C C . TYR A 1 100 ? 3.141 10.904 -7.083 1.00 97.62 100 TYR A C 1
ATOM 841 O O . TYR A 1 100 ? 2.743 10.163 -7.984 1.00 97.62 100 TYR A O 1
ATOM 849 N N . LYS A 1 101 ? 4.380 11.417 -7.074 1.00 96.62 101 LYS A N 1
ATOM 850 C CA . LYS A 1 101 ? 5.373 11.165 -8.123 1.00 96.62 101 LYS A CA 1
ATOM 851 C C . LYS A 1 101 ? 6.801 11.146 -7.588 1.00 96.62 101 LYS A C 1
ATOM 853 O O . LYS A 1 101 ? 7.129 11.920 -6.691 1.00 96.62 101 LYS A O 1
ATOM 858 N N . THR A 1 102 ? 7.657 10.354 -8.223 1.00 92.62 102 THR A N 1
ATOM 859 C CA . THR A 1 102 ? 9.117 10.399 -8.060 1.00 92.62 102 THR A CA 1
ATOM 860 C C . THR A 1 102 ? 9.793 10.397 -9.435 1.00 92.62 102 THR A C 1
ATOM 862 O O . THR A 1 102 ? 9.116 10.268 -10.458 1.00 92.62 102 THR A O 1
ATOM 865 N N . GLU A 1 103 ? 11.108 10.622 -9.484 1.00 91.31 103 GLU A N 1
ATOM 866 C CA . GLU A 1 103 ? 11.860 10.608 -10.748 1.00 91.31 103 GLU A CA 1
ATOM 867 C C . GLU A 1 103 ? 12.156 9.180 -11.225 1.00 91.31 103 GLU A C 1
ATOM 869 O O . GLU A 1 103 ? 12.097 8.910 -12.422 1.00 91.31 103 GLU A O 1
ATOM 874 N N . THR A 1 104 ? 12.479 8.272 -10.297 1.00 85.38 104 THR A N 1
ATOM 875 C CA . THR A 1 104 ? 13.038 6.948 -10.625 1.00 85.38 104 THR A CA 1
ATOM 876 C C . THR A 1 104 ? 12.651 5.836 -9.645 1.00 85.38 104 THR A C 1
ATOM 878 O O . THR A 1 104 ? 13.219 4.748 -9.714 1.00 85.38 104 THR A O 1
ATOM 881 N N . THR A 1 105 ? 11.707 6.065 -8.724 1.00 87.88 105 THR A N 1
ATOM 882 C CA . THR A 1 105 ? 11.393 5.111 -7.642 1.00 87.88 105 THR A CA 1
ATOM 883 C C . THR A 1 105 ? 9.916 4.676 -7.669 1.00 87.88 105 THR A C 1
ATOM 885 O O . THR A 1 105 ? 9.103 5.200 -6.903 1.00 87.88 105 THR A O 1
ATOM 888 N N . PRO A 1 106 ? 9.533 3.703 -8.526 1.00 92.56 106 PRO A N 1
ATOM 889 C CA . PRO A 1 106 ? 8.130 3.379 -8.806 1.00 92.56 106 PRO A CA 1
ATOM 890 C C . PRO A 1 106 ? 7.293 2.994 -7.583 1.00 92.56 106 PRO A C 1
ATOM 892 O O . PRO A 1 106 ? 6.159 3.440 -7.460 1.00 92.56 106 PRO A O 1
ATOM 895 N N . ALA A 1 107 ? 7.850 2.225 -6.640 1.00 91.88 107 ALA A N 1
ATOM 896 C CA . ALA A 1 107 ? 7.139 1.782 -5.431 1.00 91.88 107 ALA A CA 1
ATOM 897 C C . ALA A 1 107 ? 6.798 2.929 -4.450 1.00 91.88 107 ALA A C 1
ATOM 899 O O . ALA A 1 107 ? 5.979 2.769 -3.545 1.00 91.88 107 ALA A O 1
ATOM 900 N N . TRP A 1 108 ? 7.411 4.097 -4.655 1.00 94.75 108 TRP A N 1
ATOM 901 C CA . TRP A 1 108 ? 7.176 5.342 -3.921 1.00 94.75 108 TRP A CA 1
ATOM 902 C C . TRP A 1 108 ? 6.434 6.384 -4.772 1.00 94.75 108 TRP A C 1
ATOM 904 O O . TRP A 1 108 ? 6.261 7.526 -4.349 1.00 94.75 108 TRP A O 1
ATOM 914 N N . CYS A 1 109 ? 6.011 6.009 -5.981 1.00 96.44 109 CYS A N 1
ATOM 915 C CA . CYS A 1 109 ? 5.334 6.859 -6.949 1.00 96.44 109 CYS A CA 1
ATOM 916 C C . CYS A 1 109 ? 3.927 6.317 -7.195 1.00 96.44 109 CYS A C 1
ATOM 918 O O . CYS A 1 109 ? 3.753 5.303 -7.871 1.00 96.44 109 CYS A O 1
ATOM 920 N N . PHE A 1 110 ? 2.911 7.010 -6.681 1.00 97.94 110 PHE A N 1
ATOM 921 C CA . PHE A 1 110 ? 1.512 6.611 -6.842 1.00 97.94 110 PHE A CA 1
ATOM 922 C C . PHE A 1 110 ? 1.153 6.395 -8.317 1.00 97.94 110 PHE A C 1
ATOM 924 O O . PHE A 1 110 ? 0.587 5.366 -8.682 1.00 97.94 110 PHE A O 1
ATOM 931 N N . ARG A 1 111 ? 1.546 7.338 -9.183 1.00 97.69 111 ARG A N 1
ATOM 932 C CA . ARG A 1 111 ? 1.273 7.263 -10.624 1.00 97.69 111 ARG A CA 1
ATOM 933 C C . ARG A 1 111 ? 1.865 6.007 -11.265 1.00 97.69 111 ARG A C 1
ATOM 935 O O . ARG A 1 111 ? 1.203 5.376 -12.089 1.00 97.69 111 ARG A O 1
ATOM 942 N N . ASP A 1 112 ? 3.086 5.638 -10.899 1.00 97.69 112 ASP A N 1
ATOM 943 C CA . ASP A 1 112 ? 3.738 4.462 -11.474 1.00 97.69 112 ASP A CA 1
ATOM 944 C C . ASP A 1 112 ? 3.158 3.175 -10.875 1.00 97.69 112 ASP A C 1
ATOM 946 O O . ASP A 1 112 ? 2.961 2.209 -11.604 1.00 97.69 112 ASP A O 1
ATOM 950 N N . CYS A 1 113 ? 2.791 3.169 -9.588 1.00 97.75 113 CYS A N 1
ATOM 951 C CA . CYS A 1 113 ? 2.080 2.052 -8.961 1.00 97.75 113 CYS A CA 1
ATOM 952 C C . CYS A 1 113 ? 0.744 1.752 -9.661 1.00 97.75 113 CYS A C 1
ATOM 954 O O . CYS A 1 113 ? 0.430 0.586 -9.893 1.00 97.75 113 CYS A O 1
ATOM 956 N N . VAL A 1 114 ? -0.018 2.782 -10.043 1.00 98.12 114 VAL A N 1
ATOM 957 C CA . VAL A 1 114 ? -1.246 2.623 -10.843 1.00 98.12 114 VAL A CA 1
ATOM 958 C C . VAL A 1 114 ? -0.916 2.163 -12.268 1.00 98.12 114 VAL A C 1
ATOM 960 O O . VAL A 1 114 ? -1.512 1.213 -12.765 1.00 98.12 114 VAL A O 1
ATOM 963 N N . THR A 1 115 ? 0.082 2.771 -12.918 1.00 97.56 115 THR A N 1
ATOM 964 C CA . THR A 1 115 ? 0.474 2.431 -14.304 1.00 97.56 115 THR A CA 1
ATOM 965 C C . THR A 1 115 ? 0.967 0.984 -14.438 1.00 97.56 115 THR A C 1
ATOM 967 O O . THR A 1 115 ? 0.662 0.312 -15.419 1.00 97.56 115 THR A O 1
ATOM 970 N N . ASN A 1 116 ? 1.695 0.478 -13.440 1.00 95.81 116 ASN A N 1
ATOM 971 C CA . ASN A 1 116 ? 2.143 -0.917 -13.369 1.00 95.81 116 ASN A CA 1
ATOM 972 C C . ASN A 1 116 ? 1.019 -1.890 -12.949 1.00 95.81 116 ASN A C 1
ATOM 974 O O . ASN A 1 116 ? 1.208 -3.110 -12.947 1.00 95.81 116 ASN A O 1
ATOM 978 N N . GLY A 1 117 ? -0.154 -1.370 -12.576 1.00 97.44 117 GLY A N 1
ATOM 979 C CA . GLY A 1 117 ? -1.276 -2.152 -12.068 1.00 97.44 117 GLY A CA 1
ATOM 980 C C . GLY A 1 117 ? -0.993 -2.797 -10.713 1.00 97.44 117 GLY A C 1
ATOM 981 O O . GLY A 1 117 ? -1.500 -3.883 -10.446 1.00 97.44 117 GLY A O 1
ATOM 982 N N . TRP A 1 118 ? -0.129 -2.201 -9.888 1.00 97.44 118 TRP A N 1
ATOM 983 C CA . TRP A 1 118 ? 0.070 -2.614 -8.493 1.00 97.44 118 TRP A CA 1
ATOM 984 C C . TRP A 1 118 ? -1.026 -2.047 -7.591 1.00 97.44 118 TRP A C 1
ATOM 986 O O . TRP A 1 118 ? -1.498 -2.728 -6.686 1.00 97.44 118 TRP A O 1
ATOM 996 N N . LEU A 1 119 ? -1.446 -0.814 -7.880 1.00 98.06 119 LEU A N 1
ATOM 997 C CA . LEU A 1 119 ? -2.645 -0.184 -7.334 1.00 98.06 119 LEU A CA 1
ATOM 998 C C . LEU A 1 119 ? -3.775 -0.212 -8.375 1.00 98.06 119 LEU A C 1
ATOM 1000 O O . LEU A 1 119 ? -3.481 -0.279 -9.572 1.00 98.06 119 LEU A O 1
ATOM 1004 N N . PRO A 1 120 ? -5.050 -0.161 -7.944 1.00 95.69 120 PRO A N 1
ATOM 1005 C CA . PRO A 1 120 ? -6.170 -0.073 -8.871 1.00 95.69 120 PRO A CA 1
ATOM 1006 C C . PRO A 1 120 ? -6.122 1.240 -9.663 1.00 95.69 120 PRO A C 1
ATOM 1008 O O . PRO A 1 120 ? -5.575 2.245 -9.214 1.00 95.69 120 PRO A O 1
ATOM 1011 N N . ASP A 1 121 ? -6.706 1.232 -10.856 1.00 94.38 121 ASP A N 1
ATOM 1012 C CA . ASP A 1 121 ? -6.856 2.410 -11.717 1.00 94.38 121 ASP A CA 1
ATOM 1013 C C . ASP A 1 121 ? -8.073 3.272 -11.350 1.00 94.38 121 ASP A C 1
ATOM 1015 O O . ASP A 1 121 ? -8.224 4.391 -11.848 1.00 94.38 121 ASP A O 1
ATOM 1019 N N . ARG A 1 122 ? -8.915 2.767 -10.445 1.00 92.75 122 ARG A N 1
ATOM 1020 C CA . ARG A 1 122 ? -10.126 3.406 -9.937 1.00 92.75 122 ARG A CA 1
ATOM 1021 C C . ARG A 1 122 ? -10.228 3.270 -8.419 1.00 92.75 122 ARG A C 1
ATOM 1023 O O . ARG A 1 122 ? -9.976 2.203 -7.866 1.00 92.75 122 ARG A O 1
ATOM 1030 N N . PHE A 1 123 ? -10.595 4.372 -7.770 1.00 89.31 123 PHE A N 1
ATOM 1031 C CA . PHE A 1 123 ? -10.769 4.500 -6.314 1.00 89.31 123 PHE A CA 1
ATOM 1032 C C . PHE A 1 123 ? -12.127 5.137 -5.964 1.00 89.31 123 PHE A C 1
ATOM 1034 O O . PHE A 1 123 ? -12.302 5.689 -4.881 1.00 89.31 123 PHE A O 1
ATOM 1041 N N . ASP A 1 124 ? -13.059 5.140 -6.914 1.00 83.75 124 ASP A N 1
ATOM 1042 C CA . ASP A 1 124 ? -14.417 5.640 -6.746 1.00 83.75 124 ASP A CA 1
ATOM 1043 C C . ASP A 1 124 ? -15.344 4.573 -6.134 1.00 83.75 124 ASP A C 1
ATOM 1045 O O . ASP A 1 124 ? -15.037 3.382 -6.105 1.00 83.75 124 ASP A O 1
ATOM 1049 N N . PHE A 1 125 ? -16.477 5.030 -5.595 1.00 67.75 125 PHE A N 1
ATOM 1050 C CA . PHE A 1 125 ? -17.492 4.200 -4.933 1.00 67.75 125 PHE A CA 1
ATOM 1051 C C . PHE A 1 125 ? -18.758 4.011 -5.795 1.00 67.75 125 PHE A C 1
ATOM 1053 O O . PHE A 1 125 ? -19.816 3.684 -5.254 1.00 67.75 125 PHE A O 1
ATOM 1060 N N . GLU A 1 126 ? -18.665 4.270 -7.106 1.00 55.97 126 GLU A N 1
ATOM 1061 C CA . GLU A 1 126 ? -19.783 4.228 -8.068 1.00 55.97 126 GLU A CA 1
ATOM 1062 C C . GLU A 1 126 ? -19.804 2.954 -8.923 1.00 55.97 126 GLU A C 1
ATOM 1064 O O . GLU A 1 126 ? -18.767 2.618 -9.542 1.00 55.97 126 GLU A O 1
#

Sequence (126 aa):
RYQCFAREDIDADIYQHVTKTVVEWKQEADGIIQEMQQWTYVGEWSLGLDLKVVSLWAEGPYNHALEHMDKFQMDVAYRAYASAQLATYEKYLGWFFWSYKTETTPAWCFRDCVTNGWLPDRFDFE

Secondary structure (DSSP, 8-state):
--SSSSHHHHT--HHHHHHIIIIIHHHHHHIIIIIS-----B----S---GGGSSSS---BSSSTT-BPPHHHHHHHHHHHHHHHHHHHTTSS-B--S-S--SS-GGG-HHHHHHTTSS-S-----

pLDDT: mean 85.19, std 19.2, range [33.59, 98.44]